Protein AF-U5Y3R2-F1 (afdb_monomer_lite)

Radius of gyration: 14.27 Å; chains: 1; bounding box: 28×16×37 Å

Sequence (45 aa):
APPERKYSVWIGGSILASLSTFQQMWISKQEYDESGPSIVHRKCF

Organism: Perna viridis (NC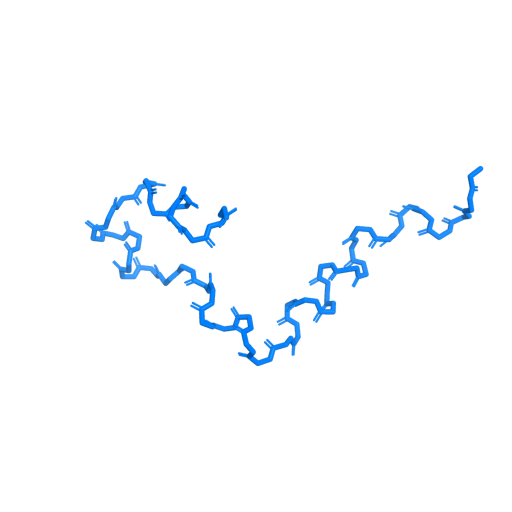BI:txid73031)

Secondary structure (DSSP, 8-state):
--GGGGTHHHHHHHHHHTSGGGGGG---HHHHHHHGGGHHHHH--

pLDDT: mean 88.38, std 7.7, range [63.0, 94.5]

Structure (mmCIF, N/CA/C/O backbone):
data_AF-U5Y3R2-F1
#
_entry.id   AF-U5Y3R2-F1
#
loop_
_atom_site.group_PDB
_atom_site.id
_atom_site.type_symbol
_atom_site.label_atom_id
_atom_site.label_alt_id
_atom_site.label_comp_id
_atom_site.label_asym_id
_atom_site.label_entity_id
_atom_site.label_seq_id
_atom_site.pdbx_PDB_ins_code
_atom_site.Cartn_x
_atom_site.Cartn_y
_atom_site.Cartn_z
_atom_site.occupancy
_atom_site.B_iso_or_equiv
_atom_site.auth_seq_id
_atom_site.auth_comp_id
_atom_site.auth_asym_id
_atom_site.auth_atom_id
_atom_site.pdbx_PDB_model_num
ATOM 1 N N . ALA A 1 1 ? 10.820 3.400 -26.177 1.00 63.00 1 ALA A N 1
ATOM 2 C CA . ALA A 1 1 ? 10.712 3.408 -24.699 1.00 63.00 1 ALA A CA 1
ATOM 3 C C . ALA A 1 1 ? 11.788 2.485 -24.138 1.00 63.00 1 ALA A C 1
ATOM 5 O O . ALA A 1 1 ? 11.997 1.457 -24.772 1.00 63.00 1 ALA A O 1
ATOM 6 N N . PRO A 1 2 ? 12.477 2.815 -23.027 1.00 74.94 2 PRO A N 1
ATOM 7 C CA . PRO A 1 2 ? 13.481 1.920 -22.450 1.00 74.94 2 PRO A CA 1
ATOM 8 C C . PRO A 1 2 ? 12.849 0.554 -22.117 1.00 74.94 2 PRO A C 1
ATOM 10 O O . PRO A 1 2 ? 11.715 0.551 -21.626 1.00 74.94 2 PRO A O 1
ATOM 13 N N . PRO A 1 3 ? 13.527 -0.583 -22.359 1.00 67.06 3 PRO A N 1
ATOM 14 C CA . PRO A 1 3 ? 12.983 -1.928 -22.113 1.00 67.06 3 PRO A CA 1
ATOM 15 C C . PRO A 1 3 ? 12.505 -2.134 -20.668 1.00 67.06 3 PRO A C 1
ATOM 17 O O . PRO A 1 3 ? 11.509 -2.807 -20.412 1.00 67.06 3 PRO A O 1
ATOM 20 N N . GLU A 1 4 ? 13.180 -1.479 -19.726 1.00 71.75 4 GLU A N 1
ATOM 21 C CA . GLU A 1 4 ? 12.910 -1.548 -18.288 1.00 71.75 4 GLU A CA 1
ATOM 22 C C . GLU A 1 4 ? 11.591 -0.886 -17.877 1.00 71.75 4 GLU A C 1
ATOM 24 O O . GLU A 1 4 ? 11.057 -1.192 -16.811 1.00 71.75 4 GLU A O 1
ATOM 29 N N . ARG A 1 5 ? 10.999 -0.047 -18.744 1.00 81.31 5 ARG A N 1
ATOM 30 C CA . ARG A 1 5 ? 9.716 0.623 -18.476 1.00 81.31 5 ARG A CA 1
ATOM 31 C C . ARG A 1 5 ? 8.591 -0.375 -18.195 1.00 81.31 5 ARG A C 1
ATOM 33 O O . ARG A 1 5 ? 7.675 -0.061 -17.442 1.00 81.31 5 ARG A O 1
ATOM 40 N N . LYS A 1 6 ? 8.677 -1.585 -18.762 1.00 83.94 6 LYS A N 1
ATOM 41 C CA . LYS A 1 6 ? 7.727 -2.677 -18.502 1.00 83.94 6 LYS A CA 1
ATOM 42 C C . LYS A 1 6 ? 7.683 -3.071 -17.020 1.00 83.94 6 LYS A C 1
ATOM 44 O O . LYS A 1 6 ? 6.630 -3.473 -16.539 1.00 83.94 6 LYS A O 1
ATOM 49 N N . TYR A 1 7 ? 8.802 -2.943 -16.307 1.00 88.56 7 TYR A N 1
ATOM 50 C CA . TYR A 1 7 ? 8.937 -3.37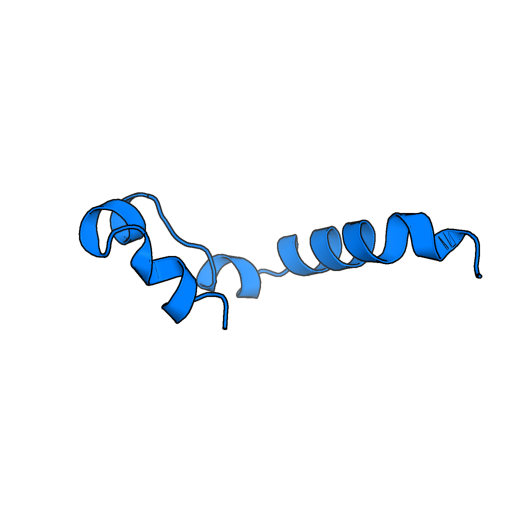5 -14.916 1.00 88.56 7 TYR A CA 1
ATOM 51 C C . TYR A 1 7 ? 9.080 -2.220 -13.929 1.00 88.56 7 TYR A C 1
ATOM 53 O O . TYR A 1 7 ? 8.985 -2.459 -12.732 1.00 88.56 7 TYR A O 1
ATOM 61 N N . SER A 1 8 ? 9.253 -0.976 -14.390 1.00 90.00 8 SER A N 1
ATOM 62 C CA . SER A 1 8 ? 9.474 0.179 -13.508 1.00 90.00 8 SER A CA 1
ATOM 63 C C . SER A 1 8 ? 8.414 0.325 -12.411 1.00 90.00 8 SER A C 1
ATOM 65 O O . SER A 1 8 ? 8.766 0.627 -11.277 1.00 90.00 8 SER A O 1
ATOM 67 N N . VAL A 1 9 ? 7.136 0.053 -12.710 1.00 93.06 9 VAL A N 1
ATOM 68 C CA . VAL A 1 9 ? 6.053 0.088 -11.706 1.00 93.06 9 VAL A CA 1
ATOM 69 C C . VAL A 1 9 ? 6.235 -1.001 -10.648 1.00 93.06 9 VAL A C 1
ATOM 71 O O . VAL A 1 9 ? 6.095 -0.741 -9.457 1.00 93.06 9 VAL A O 1
ATOM 74 N N . TRP A 1 10 ? 6.587 -2.215 -11.070 1.00 92.44 10 TRP A N 1
ATOM 75 C CA . TRP A 1 10 ? 6.779 -3.346 -10.165 1.00 92.44 10 TRP A CA 1
ATOM 76 C C . TRP A 1 10 ? 8.039 -3.185 -9.305 1.00 92.44 10 TRP A C 1
ATOM 78 O O . TRP A 1 10 ? 8.002 -3.458 -8.110 1.00 92.44 10 TRP A O 1
ATOM 88 N N . ILE A 1 11 ? 9.123 -2.665 -9.890 1.00 93.06 11 ILE A N 1
ATOM 89 C CA . ILE A 1 11 ? 10.372 -2.342 -9.186 1.00 93.06 11 ILE A CA 1
ATOM 90 C C . ILE A 1 11 ? 10.137 -1.223 -8.164 1.00 93.06 11 ILE A C 1
ATOM 92 O O . ILE A 1 11 ? 10.549 -1.340 -7.016 1.00 93.06 11 ILE A O 1
ATOM 96 N N . GLY A 1 12 ? 9.435 -0.151 -8.544 1.00 93.06 12 GLY A N 1
ATOM 97 C CA . GLY A 1 12 ? 9.084 0.918 -7.607 1.00 93.06 12 GLY A CA 1
ATOM 98 C C . GLY A 1 12 ? 8.224 0.408 -6.447 1.00 93.06 12 GLY A C 1
ATOM 99 O O . GLY A 1 12 ? 8.501 0.719 -5.291 1.00 93.06 12 GLY A O 1
ATOM 100 N N . GLY A 1 13 ? 7.229 -0.434 -6.745 1.00 93.25 13 GLY A N 1
ATOM 101 C CA . GLY A 1 1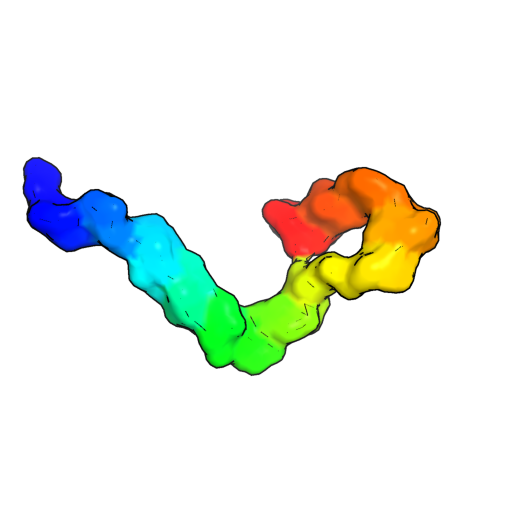3 ? 6.373 -1.061 -5.739 1.00 93.25 13 GLY A CA 1
ATOM 102 C C . GLY A 1 13 ? 7.127 -1.993 -4.789 1.00 93.25 13 GLY A C 1
ATOM 103 O O . GLY A 1 13 ? 6.882 -1.949 -3.587 1.00 93.25 13 GLY A O 1
ATOM 104 N N . SER A 1 14 ? 8.068 -2.802 -5.287 1.00 94.31 14 SER A N 1
ATOM 105 C CA . SER A 1 14 ? 8.847 -3.719 -4.444 1.00 94.31 14 SER A CA 1
ATOM 106 C C . SER A 1 14 ? 9.822 -2.983 -3.524 1.00 94.31 14 SER A C 1
ATOM 108 O O . SER A 1 14 ? 9.962 -3.361 -2.359 1.00 94.31 14 SER A O 1
ATOM 110 N N . ILE A 1 15 ? 10.435 -1.895 -4.006 1.00 94.19 15 ILE A N 1
ATOM 111 C CA . ILE A 1 15 ? 11.269 -1.012 -3.181 1.00 94.19 15 ILE A CA 1
ATOM 112 C C . ILE A 1 15 ? 10.415 -0.385 -2.082 1.00 94.19 15 ILE A C 1
ATOM 114 O O . ILE A 1 15 ? 10.763 -0.489 -0.909 1.00 94.19 15 ILE A O 1
ATOM 118 N N . LEU A 1 16 ? 9.278 0.214 -2.450 1.00 92.19 16 LEU A N 1
ATOM 119 C CA . LEU A 1 16 ? 8.379 0.884 -1.514 1.00 92.19 16 LEU A CA 1
ATOM 120 C C . LEU A 1 16 ? 7.840 -0.086 -0.452 1.00 92.19 16 LEU A C 1
ATOM 122 O O . LEU A 1 16 ? 7.870 0.238 0.730 1.00 92.19 16 LEU A O 1
ATOM 126 N N . ALA A 1 17 ? 7.448 -1.301 -0.848 1.00 92.31 17 ALA A N 1
ATOM 127 C CA . ALA A 1 17 ? 6.977 -2.341 0.067 1.00 92.31 17 ALA A CA 1
ATOM 128 C C . ALA A 1 17 ? 8.044 -2.824 1.064 1.00 92.31 17 ALA A C 1
ATOM 130 O O . ALA A 1 17 ? 7.703 -3.284 2.152 1.00 92.31 17 ALA A O 1
ATOM 131 N N . SER A 1 18 ? 9.323 -2.709 0.699 1.00 94.25 18 SER A N 1
ATOM 132 C CA . SER A 1 18 ? 10.453 -3.130 1.534 1.00 94.25 18 SER A CA 1
ATOM 133 C C . SER A 1 18 ? 10.886 -2.068 2.553 1.00 94.25 18 SER A C 1
ATOM 135 O O . SER A 1 18 ? 11.721 -2.353 3.411 1.00 94.25 18 SER A O 1
ATOM 137 N N . LEU A 1 19 ? 10.350 -0.843 2.486 1.00 93.69 19 LEU A N 1
ATOM 138 C CA . LEU A 1 19 ? 10.666 0.210 3.451 1.00 93.69 19 LEU A CA 1
ATOM 139 C C . LEU A 1 19 ? 9.975 -0.069 4.792 1.00 93.69 19 LEU A C 1
ATOM 141 O O . LEU A 1 19 ? 8.777 -0.335 4.843 1.00 93.69 19 LEU A O 1
ATOM 145 N N . SER A 1 20 ? 10.696 0.078 5.905 1.00 90.75 20 SER A N 1
ATOM 146 C CA . SER A 1 20 ? 10.111 -0.049 7.250 1.00 90.75 20 SER A CA 1
ATOM 147 C C . SER A 1 20 ? 9.003 0.979 7.505 1.00 90.75 20 SER A C 1
ATOM 149 O O . SER A 1 20 ? 8.010 0.675 8.160 1.00 90.75 20 SER A O 1
ATOM 151 N N . THR A 1 21 ? 9.121 2.173 6.922 1.00 89.06 21 THR A N 1
ATOM 152 C CA . THR A 1 21 ? 8.097 3.226 6.970 1.00 89.06 21 THR A CA 1
ATOM 153 C C . THR A 1 21 ? 6.803 2.828 6.264 1.00 89.06 21 THR A C 1
ATOM 155 O O . THR A 1 21 ? 5.731 3.304 6.631 1.00 89.06 21 THR A O 1
ATOM 158 N N . PHE A 1 22 ? 6.866 1.916 5.290 1.00 89.31 22 PHE A N 1
ATOM 159 C CA . PHE A 1 22 ? 5.684 1.461 4.569 1.00 89.31 22 PHE A CA 1
ATOM 160 C C . PHE A 1 22 ? 4.739 0.645 5.456 1.00 89.31 22 PHE A C 1
ATOM 162 O O . PHE A 1 22 ? 3.530 0.694 5.250 1.00 89.31 22 PHE A O 1
ATOM 169 N N . GLN A 1 23 ? 5.254 -0.015 6.499 1.00 87.25 23 GLN A N 1
ATOM 170 C CA . GLN A 1 23 ? 4.434 -0.759 7.465 1.00 87.25 23 GLN A CA 1
ATOM 171 C C . GLN A 1 23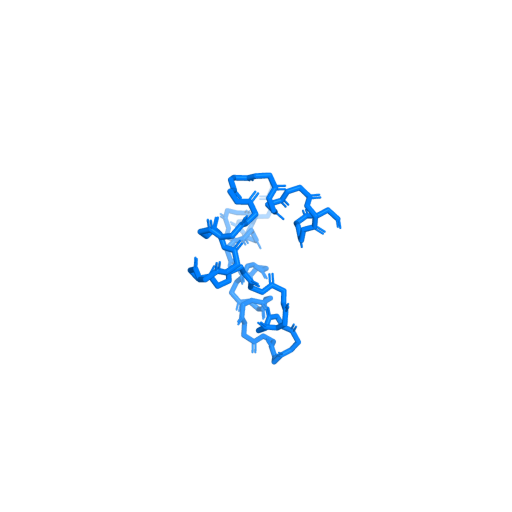 ? 3.406 0.135 8.175 1.00 87.25 23 GLN A C 1
ATOM 173 O O . GLN A 1 23 ? 2.301 -0.310 8.471 1.00 87.25 23 GLN A O 1
ATOM 178 N N . GLN A 1 24 ? 3.731 1.412 8.405 1.00 87.12 24 GLN A N 1
ATOM 179 C CA . GLN A 1 24 ? 2.815 2.378 9.027 1.00 87.12 24 GLN A CA 1
ATOM 180 C C . GLN A 1 24 ? 1.687 2.820 8.080 1.00 87.12 24 GLN A C 1
ATOM 182 O O . GLN A 1 24 ? 0.620 3.248 8.528 1.00 87.12 24 GLN A O 1
ATOM 187 N N . MET A 1 25 ? 1.911 2.692 6.770 1.00 88.25 25 MET A N 1
ATOM 188 C CA . MET A 1 25 ? 0.941 3.042 5.731 1.00 88.25 25 MET A CA 1
ATOM 189 C C . MET A 1 25 ? 0.005 1.881 5.377 1.00 88.25 25 MET A C 1
ATOM 191 O O . MET A 1 25 ? -0.933 2.066 4.603 1.00 88.25 25 MET A O 1
ATOM 195 N N . TRP A 1 26 ? 0.215 0.690 5.948 1.00 91.00 26 TRP A N 1
ATOM 196 C CA . TRP A 1 26 ? -0.690 -0.437 5.748 1.00 91.00 26 TRP A CA 1
ATOM 197 C C . TRP A 1 26 ? -2.067 -0.147 6.337 1.00 91.00 26 TRP A C 1
ATOM 199 O O . TRP A 1 26 ? -2.224 0.584 7.320 1.00 91.00 26 TRP A O 1
ATOM 209 N N . ILE A 1 27 ? -3.070 -0.751 5.714 1.00 92.50 27 ILE A N 1
ATOM 210 C CA . ILE A 1 27 ? -4.421 -0.829 6.249 1.00 92.50 27 ILE A CA 1
ATOM 211 C C . ILE A 1 27 ? -4.541 -2.224 6.844 1.00 92.50 27 ILE A C 1
ATOM 213 O O . ILE A 1 27 ? -4.546 -3.222 6.120 1.00 92.50 27 ILE A O 1
ATOM 217 N N . SER A 1 28 ? -4.565 -2.299 8.169 1.00 92.88 28 SER A N 1
ATOM 218 C CA . SER A 1 28 ? -4.797 -3.560 8.862 1.00 92.88 28 SER A CA 1
ATOM 219 C C . SER A 1 28 ? -6.248 -4.013 8.687 1.00 92.88 28 SER A C 1
ATOM 221 O O . SER A 1 28 ? -7.148 -3.217 8.409 1.00 92.88 28 SER A O 1
ATOM 223 N N . LYS A 1 29 ? -6.493 -5.311 8.890 1.00 92.56 29 LYS A N 1
ATOM 224 C CA . LYS A 1 29 ? -7.853 -5.857 8.852 1.00 92.56 29 LYS A CA 1
ATOM 225 C C . LYS A 1 29 ? -8.770 -5.164 9.864 1.00 92.56 29 LYS A C 1
ATOM 227 O O . LYS A 1 29 ? -9.890 -4.818 9.520 1.00 92.56 29 LYS A O 1
ATOM 232 N N . GLN A 1 30 ? -8.271 -4.916 11.074 1.00 93.69 30 GLN A N 1
ATOM 233 C CA . GLN A 1 30 ? -9.032 -4.230 12.114 1.00 93.69 30 GLN A CA 1
ATOM 234 C C . GLN A 1 30 ? -9.440 -2.818 11.675 1.00 93.69 30 GLN A C 1
ATOM 236 O O . GLN A 1 30 ? -10.608 -2.460 11.764 1.00 93.69 30 GLN A O 1
ATOM 241 N N . GLU A 1 31 ? -8.496 -2.037 11.148 1.00 91.12 31 GLU A N 1
ATOM 242 C CA . GLU A 1 31 ? -8.785 -0.685 10.668 1.00 91.12 31 GLU A CA 1
ATOM 243 C C . GLU A 1 31 ? -9.808 -0.683 9.516 1.00 91.12 31 GLU A C 1
ATOM 245 O O . GLU A 1 31 ? -10.652 0.213 9.432 1.00 91.12 31 GLU A O 1
ATOM 250 N N . TYR A 1 32 ? -9.756 -1.692 8.640 1.00 94.00 32 TYR A N 1
ATOM 251 C CA . TYR A 1 32 ? -10.736 -1.873 7.570 1.00 94.00 32 TYR A CA 1
ATOM 252 C C . TYR A 1 32 ? -12.126 -2.235 8.105 1.00 94.00 32 TYR A C 1
ATOM 254 O O . TYR A 1 32 ? -13.115 -1.681 7.634 1.00 94.00 32 TYR A O 1
ATOM 262 N N . ASP A 1 33 ? -12.211 -3.122 9.096 1.00 94.50 33 ASP A N 1
ATOM 263 C CA . ASP A 1 33 ? -13.481 -3.528 9.704 1.00 94.50 33 ASP A CA 1
ATOM 264 C C . ASP A 1 33 ? -14.136 -2.359 10.478 1.00 94.50 33 ASP A C 1
ATOM 266 O O . ASP A 1 33 ? -15.359 -2.229 10.479 1.00 94.50 33 ASP A O 1
ATOM 270 N N . GLU A 1 34 ? -13.338 -1.464 11.080 1.00 93.75 34 GLU A N 1
ATOM 271 C CA . GLU A 1 34 ? -13.819 -0.293 11.834 1.00 93.75 34 GLU A CA 1
ATOM 272 C C . GLU A 1 34 ? -14.235 0.891 10.942 1.00 93.75 34 GLU A C 1
ATOM 274 O O . GLU A 1 34 ? -15.272 1.515 11.165 1.00 93.75 34 GLU A O 1
ATOM 279 N N . SER A 1 35 ? -13.421 1.235 9.940 1.00 91.56 35 SER A N 1
ATOM 280 C CA . SER A 1 35 ? -13.641 2.414 9.079 1.00 91.56 35 SER A CA 1
ATOM 281 C C . SER A 1 35 ? -14.326 2.080 7.747 1.00 91.56 35 SER A C 1
ATOM 283 O O . SER A 1 35 ? -14.688 2.977 6.971 1.00 91.56 35 SER A O 1
ATOM 285 N N . GLY A 1 36 ? -14.486 0.791 7.452 1.00 92.06 36 GLY A N 1
ATOM 286 C CA . GLY A 1 36 ? -14.985 0.295 6.180 1.00 92.06 36 GLY A CA 1
ATOM 287 C C . GLY A 1 36 ? -14.064 0.636 4.999 1.00 92.06 36 GLY A C 1
ATOM 288 O O . GLY A 1 36 ? -12.935 1.105 5.170 1.00 92.06 36 GLY A O 1
ATOM 289 N N . PRO A 1 37 ? -14.564 0.490 3.758 1.00 92.12 37 PRO A N 1
ATOM 290 C CA . PRO A 1 37 ? -13.795 0.761 2.539 1.00 92.12 37 PRO A CA 1
ATOM 291 C C . PRO A 1 37 ? -13.245 2.192 2.435 1.00 92.12 37 PRO A C 1
ATOM 293 O O . PRO A 1 37 ? -12.283 2.437 1.710 1.00 92.12 37 PRO A O 1
ATOM 296 N N . SER A 1 38 ? -13.841 3.142 3.165 1.00 92.75 38 SER A N 1
ATOM 297 C CA . SER A 1 38 ? -13.479 4.562 3.123 1.00 92.75 38 SER A CA 1
ATOM 298 C C . SER A 1 38 ? -12.048 4.845 3.595 1.00 92.75 38 SER A C 1
ATOM 300 O O . SER A 1 38 ? -11.449 5.842 3.18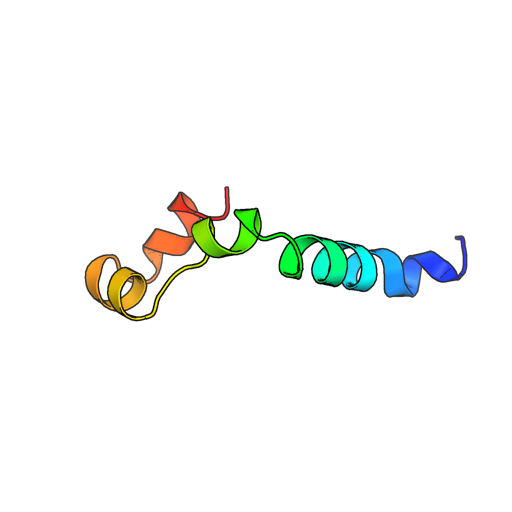9 1.00 92.75 38 SER A O 1
ATOM 302 N N . ILE A 1 39 ? -11.465 3.948 4.397 1.00 92.50 39 ILE A N 1
ATOM 303 C CA . ILE A 1 39 ? -10.115 4.106 4.941 1.00 92.50 39 ILE A CA 1
ATOM 304 C C . ILE A 1 39 ? -9.023 4.182 3.872 1.00 92.50 39 ILE A C 1
ATOM 306 O O . ILE A 1 39 ? -8.007 4.849 4.072 1.00 92.50 39 ILE A O 1
ATOM 310 N N . VAL A 1 40 ? -9.256 3.577 2.705 1.00 90.69 40 VAL A N 1
ATOM 311 C CA . VAL A 1 40 ? -8.337 3.646 1.563 1.00 90.69 40 VAL A CA 1
ATOM 312 C C . VAL A 1 40 ? -8.121 5.098 1.131 1.00 90.69 40 VAL A C 1
ATOM 314 O O . VAL A 1 40 ? -6.993 5.499 0.864 1.00 90.69 40 VAL A O 1
ATOM 317 N N . HIS A 1 41 ? -9.165 5.929 1.158 1.00 89.94 41 HIS A N 1
ATOM 318 C CA . HIS A 1 41 ? -9.051 7.347 0.805 1.00 89.94 41 HIS A CA 1
ATOM 319 C C . HIS A 1 41 ? -8.300 8.179 1.850 1.00 89.94 41 HIS A C 1
ATOM 321 O O . HIS A 1 41 ? -7.834 9.265 1.530 1.00 89.94 41 HIS A O 1
ATOM 327 N N . ARG A 1 42 ? -8.177 7.687 3.089 1.00 85.81 42 ARG A N 1
ATOM 328 C CA . ARG A 1 42 ? -7.412 8.348 4.156 1.00 85.81 42 ARG A CA 1
ATOM 329 C C . ARG A 1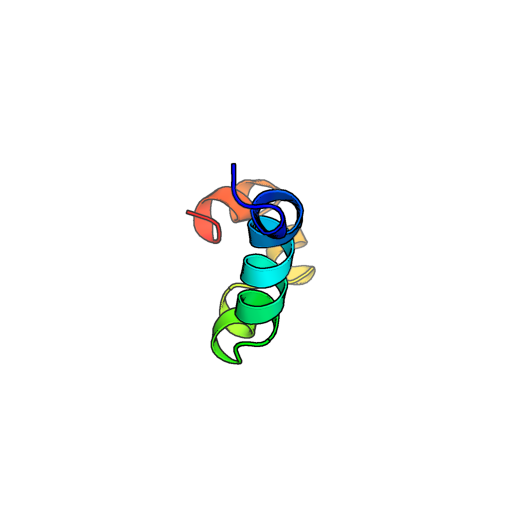 42 ? -5.934 7.979 4.154 1.00 85.81 42 ARG A C 1
ATOM 331 O O . ARG A 1 42 ? -5.125 8.825 4.511 1.00 85.81 42 ARG A O 1
ATOM 338 N N . LYS A 1 43 ? -5.592 6.728 3.827 1.00 84.81 43 LYS A N 1
ATOM 339 C CA . LYS A 1 43 ? -4.209 6.223 3.911 1.00 84.81 43 LYS A CA 1
ATOM 340 C C . LYS A 1 43 ? -3.467 6.156 2.575 1.00 84.81 43 LYS A C 1
ATOM 342 O O . LYS A 1 43 ? -2.246 6.064 2.588 1.00 84.81 43 LYS A O 1
ATOM 347 N N . CYS A 1 44 ? -4.168 6.177 1.443 1.00 83.12 44 CYS A N 1
ATOM 348 C CA . CYS A 1 44 ? -3.558 6.028 0.117 1.00 83.12 44 CYS A CA 1
ATOM 349 C C . CYS A 1 44 ? -3.577 7.318 -0.729 1.00 83.12 44 CYS A C 1
ATOM 351 O O . CYS A 1 44 ? -3.427 7.221 -1.948 1.00 83.12 44 CYS A O 1
ATOM 353 N N . PHE A 1 45 ? -3.766 8.490 -0.106 1.00 67.44 45 PHE A N 1
ATOM 354 C CA . PHE A 1 45 ? -3.708 9.817 -0.739 1.00 67.44 45 PHE A CA 1
ATOM 355 C C . PHE A 1 45 ? -2.596 10.681 -0.148 1.00 67.44 45 PHE A C 1
ATOM 357 O O . PHE A 1 45 ? -2.395 10.608 1.085 1.00 67.44 45 PHE A O 1
#

Foldseek 3Di:
DPPCVVCPVVVVVVVLVPDPVVVVLDCDPVNCVVVPPCVCVVRVD

InterPro domains:
  IPR004000 Actin family [PF00022] (3-45)
  IPR004001 Actin, conserved site [PS00432] (26-34)
  IPR043129 ATPase, nucleotide binding domain [SSF53067] (1-45)